Protein AF-A0A386CAC8-F1 (afdb_monomer_lite)

Radius of gyration: 13.29 Å; chains: 1; bounding box: 33×25×31 Å

pLDDT: mean 84.54, std 8.79, range [47.44, 94.0]

Sequence (69 aa):
MVGTPADVADQLEAYFDFVGGDGFMLSPIYCPGAIEEFVDLVVPELQRRGRFRREYAGKTQREHLDQDF

Secondary structure (DSSP, 8-state):
--S-HHHHHHHHHHHHHHH--S------SSTTTHHHHHHHHHHHHHHHTTSS-SS--SSSHHHHTT---

Structure (mmCIF, N/CA/C/O backbone):
data_AF-A0A386CAC8-F1
#
_entry.id   AF-A0A386CAC8-F1
#
loop_
_atom_site.group_PDB
_atom_site.id
_atom_site.type_symbol
_atom_site.label_atom_id
_atom_site.label_alt_id
_atom_site.label_comp_id
_atom_site.label_asym_id
_atom_site.label_entity_id
_atom_site.label_seq_id
_atom_site.pdbx_PDB_ins_code
_atom_site.Cartn_x
_atom_site.Cartn_y
_atom_site.Cartn_z
_atom_site.occupancy
_atom_site.B_iso_or_equiv
_atom_site.auth_seq_id
_atom_site.auth_comp_id
_atom_site.auth_asym_id
_atom_site.auth_atom_id
_atom_site.pdbx_PDB_model_num
ATOM 1 N N . MET A 1 1 ? 5.477 -9.552 -6.437 1.00 61.91 1 MET A N 1
ATOM 2 C CA . MET A 1 1 ? 4.686 -9.034 -7.575 1.00 61.91 1 MET A CA 1
ATOM 3 C C . MET A 1 1 ? 5.568 -8.026 -8.288 1.00 61.91 1 MET A C 1
ATOM 5 O O . MET A 1 1 ? 6.195 -7.238 -7.594 1.00 61.91 1 MET A O 1
ATOM 9 N N . VAL A 1 2 ? 5.705 -8.096 -9.611 1.00 70.19 2 VAL A N 1
ATOM 10 C CA . VAL A 1 2 ? 6.519 -7.151 -10.399 1.00 70.19 2 VAL A CA 1
ATOM 11 C C . VAL A 1 2 ? 5.697 -6.776 -11.628 1.00 70.19 2 VAL A C 1
ATOM 13 O O . VAL A 1 2 ? 5.219 -7.674 -12.316 1.00 70.19 2 VAL A O 1
ATOM 16 N N . GLY A 1 3 ? 5.488 -5.484 -11.872 1.00 80.06 3 GLY A N 1
ATOM 17 C CA . GLY A 1 3 ? 4.634 -4.991 -12.955 1.00 80.06 3 GLY A CA 1
ATOM 18 C C . GLY A 1 3 ? 4.378 -3.489 -12.845 1.00 80.06 3 GLY A C 1
ATOM 19 O O . GLY A 1 3 ? 4.922 -2.831 -11.957 1.00 80.06 3 GLY A O 1
ATOM 20 N N . THR A 1 4 ? 3.558 -2.944 -13.745 1.00 86.38 4 THR A N 1
ATOM 21 C CA . THR A 1 4 ? 3.076 -1.560 -13.630 1.00 86.38 4 THR A CA 1
ATOM 22 C C . THR A 1 4 ? 2.133 -1.417 -12.425 1.00 86.38 4 THR A C 1
ATOM 24 O O . THR A 1 4 ? 1.622 -2.422 -11.923 1.00 86.38 4 THR A O 1
ATOM 27 N N . PRO A 1 5 ? 1.841 -0.193 -11.948 1.00 81.44 5 PRO A N 1
ATOM 28 C CA . PRO A 1 5 ? 0.918 -0.009 -10.826 1.00 81.44 5 PRO A CA 1
ATOM 29 C C . PRO A 1 5 ? -0.476 -0.596 -11.091 1.00 81.44 5 PRO A C 1
ATOM 31 O O . PRO A 1 5 ? -1.094 -1.144 -10.181 1.00 81.44 5 PRO A O 1
ATOM 34 N N . ALA A 1 6 ? -0.932 -0.552 -12.349 1.00 84.25 6 ALA A N 1
ATOM 35 C CA . ALA A 1 6 ? -2.177 -1.179 -12.778 1.00 84.25 6 ALA A CA 1
ATOM 36 C C . ALA A 1 6 ? -2.105 -2.710 -12.690 1.00 84.25 6 ALA A C 1
ATOM 38 O O . ALA A 1 6 ? -3.003 -3.311 -12.111 1.00 84.25 6 ALA A O 1
ATOM 39 N N . ASP A 1 7 ? -1.013 -3.329 -13.158 1.00 87.12 7 ASP A N 1
ATOM 40 C CA . ASP A 1 7 ? -0.836 -4.788 -13.075 1.00 87.12 7 ASP A CA 1
ATOM 41 C C . ASP A 1 7 ? -0.806 -5.275 -11.619 1.00 87.12 7 ASP A C 1
ATOM 43 O O . ASP A 1 7 ? -1.294 -6.361 -11.300 1.00 87.12 7 ASP A O 1
ATOM 47 N N . VAL A 1 8 ? -0.205 -4.485 -10.723 1.00 87.00 8 VAL A N 1
ATOM 48 C CA . VAL A 1 8 ? -0.167 -4.792 -9.289 1.00 87.00 8 VAL A CA 1
ATOM 49 C C . VAL A 1 8 ? -1.562 -4.660 -8.679 1.00 87.00 8 VAL A C 1
ATOM 51 O O . VAL A 1 8 ? -1.974 -5.560 -7.949 1.00 87.00 8 VAL A O 1
ATOM 54 N N . ALA A 1 9 ? -2.306 -3.596 -8.998 1.00 86.88 9 ALA A N 1
ATOM 55 C CA . ALA A 1 9 ? -3.683 -3.421 -8.539 1.00 86.88 9 ALA A CA 1
ATOM 56 C C . ALA A 1 9 ? -4.610 -4.541 -9.047 1.00 86.88 9 ALA A C 1
ATOM 58 O O . ALA A 1 9 ? -5.360 -5.102 -8.251 1.00 86.88 9 ALA A O 1
ATOM 59 N N . ASP A 1 10 ? -4.498 -4.929 -10.322 1.00 88.81 10 ASP A N 1
ATOM 60 C CA . ASP A 1 10 ? -5.257 -6.037 -10.922 1.00 88.81 10 ASP A CA 1
ATOM 61 C C . ASP A 1 10 ? -5.000 -7.355 -10.183 1.00 88.81 10 ASP A C 1
ATOM 63 O O . ASP A 1 10 ? -5.930 -8.091 -9.854 1.00 88.81 10 ASP A O 1
ATOM 67 N N . GLN A 1 11 ? -3.734 -7.656 -9.879 1.00 87.19 11 GLN A N 1
ATOM 68 C CA . GLN A 1 11 ? -3.392 -8.863 -9.133 1.00 87.19 11 GLN A CA 1
ATOM 69 C C . GLN A 1 11 ? -3.915 -8.817 -7.692 1.00 87.19 11 GLN A C 1
ATOM 71 O O . GLN A 1 11 ? -4.414 -9.828 -7.206 1.00 87.19 11 GLN A O 1
ATOM 76 N N . LEU A 1 12 ? -3.815 -7.672 -7.003 1.00 86.56 12 LEU A N 1
ATOM 77 C CA . LEU A 1 12 ? -4.350 -7.519 -5.643 1.00 86.56 12 LEU A CA 1
ATOM 78 C C . LEU A 1 12 ? -5.869 -7.725 -5.613 1.00 86.56 12 LEU A C 1
ATOM 80 O O . LEU A 1 12 ? -6.364 -8.432 -4.740 1.00 86.56 12 LEU A O 1
ATOM 84 N N . GLU A 1 13 ? -6.596 -7.169 -6.583 1.00 86.25 13 GLU A N 1
ATOM 85 C CA . GLU A 1 13 ? -8.040 -7.380 -6.729 1.00 86.25 13 GLU A CA 1
ATOM 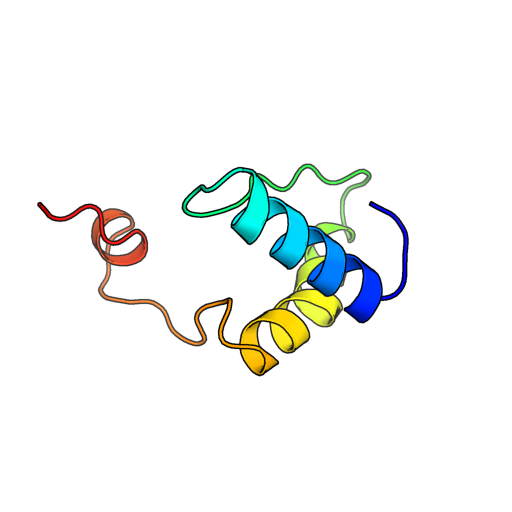86 C C . GLU A 1 13 ? -8.375 -8.846 -7.005 1.00 86.25 13 GLU A C 1
ATOM 88 O O . GLU A 1 13 ? -9.238 -9.408 -6.335 1.00 86.25 13 GLU A O 1
ATOM 93 N N . ALA A 1 14 ? -7.646 -9.496 -7.915 1.00 87.06 14 ALA A N 1
ATOM 94 C CA . ALA A 1 14 ? -7.843 -10.911 -8.207 1.00 87.06 14 ALA A CA 1
ATOM 95 C C . ALA A 1 14 ? -7.613 -11.798 -6.972 1.00 87.06 14 ALA A C 1
ATOM 97 O O . ALA A 1 14 ? -8.386 -12.723 -6.727 1.00 87.06 14 ALA A O 1
ATOM 98 N N . TYR A 1 15 ? -6.582 -11.516 -6.166 1.00 84.62 15 TYR A N 1
ATOM 99 C CA . TYR A 1 15 ? -6.353 -12.244 -4.917 1.00 84.62 15 TYR A CA 1
ATOM 100 C C . TYR A 1 15 ? -7.453 -11.991 -3.891 1.00 84.62 15 TY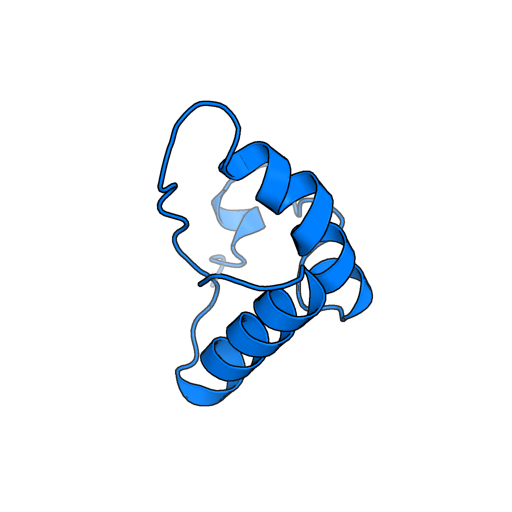R A C 1
ATOM 102 O O . TYR A 1 15 ? -7.898 -12.939 -3.248 1.00 84.62 15 TYR A O 1
ATOM 110 N N . PHE A 1 16 ? -7.902 -10.743 -3.755 1.00 83.12 16 PHE A N 1
ATOM 111 C CA . PHE A 1 16 ? -8.977 -10.383 -2.836 1.00 83.12 16 PHE A CA 1
ATOM 112 C C . PHE A 1 16 ? -10.280 -11.105 -3.195 1.00 83.12 16 PHE A C 1
ATOM 114 O O . PHE A 1 16 ? -10.895 -11.737 -2.339 1.00 83.12 16 PHE A O 1
ATOM 121 N N . ASP A 1 17 ? -10.658 -11.075 -4.474 1.00 83.69 17 ASP A N 1
ATOM 122 C CA . ASP A 1 17 ? -11.899 -11.676 -4.960 1.00 83.69 17 ASP A CA 1
ATOM 123 C C . ASP A 1 17 ? -11.841 -13.220 -4.954 1.00 83.69 17 ASP A C 1
ATOM 125 O O . ASP A 1 17 ? -12.874 -13.872 -4.804 1.00 83.69 17 ASP A O 1
ATOM 129 N N . PHE A 1 18 ? -10.651 -13.826 -5.090 1.00 81.25 18 PHE A N 1
ATOM 130 C CA . PHE A 1 18 ? -10.488 -15.286 -5.113 1.00 81.25 18 PHE A CA 1
ATOM 131 C C . PHE A 1 18 ? -10.294 -15.919 -3.728 1.00 81.25 18 PHE A C 1
ATOM 133 O O . PHE A 1 18 ? -10.884 -16.957 -3.436 1.00 81.25 18 PHE A O 1
ATOM 140 N N . VAL A 1 19 ? -9.428 -15.340 -2.893 1.00 73.75 19 VAL A N 1
ATOM 141 C CA . VAL A 1 19 ? -9.041 -15.914 -1.590 1.00 73.75 19 VAL A CA 1
ATOM 142 C C . VAL A 1 19 ? -9.950 -15.407 -0.470 1.00 73.75 19 VAL A C 1
ATOM 144 O O . VAL A 1 19 ? -10.165 -16.114 0.515 1.00 73.75 19 VAL A O 1
ATOM 147 N N . GLY A 1 20 ? -10.505 -14.202 -0.627 1.00 67.94 20 GLY A N 1
ATOM 148 C CA . GLY A 1 20 ? -11.110 -13.457 0.469 1.00 67.94 20 GLY A CA 1
ATOM 149 C C . GLY A 1 20 ? -10.063 -12.938 1.464 1.00 67.94 20 GLY A C 1
ATOM 150 O O . GLY A 1 20 ? -8.909 -13.369 1.482 1.00 67.94 20 GLY A O 1
ATOM 151 N N . GLY A 1 21 ? -10.470 -11.985 2.298 1.00 73.50 21 GLY A N 1
ATOM 152 C CA . GLY A 1 21 ? -9.636 -11.368 3.332 1.00 73.50 21 GLY A CA 1
ATOM 153 C C . GLY A 1 21 ? -9.924 -9.877 3.463 1.00 73.50 21 GLY A C 1
ATOM 154 O O . GLY A 1 21 ? -10.488 -9.283 2.557 1.00 73.50 21 GLY A O 1
ATOM 155 N N . ASP A 1 22 ? -9.530 -9.268 4.580 1.00 78.69 22 ASP A N 1
ATOM 156 C CA . ASP A 1 22 ? -9.792 -7.844 4.860 1.00 78.69 22 ASP A CA 1
ATOM 157 C C . ASP A 1 22 ? -8.600 -6.933 4.503 1.00 78.69 22 ASP A C 1
ATOM 159 O O . ASP A 1 22 ? -8.647 -5.714 4.670 1.00 78.69 22 ASP A O 1
ATOM 163 N N . GLY A 1 23 ? -7.499 -7.509 4.007 1.00 83.44 23 GLY A N 1
ATOM 164 C CA . GLY A 1 23 ? -6.305 -6.762 3.622 1.00 83.44 23 GLY A CA 1
ATOM 165 C C . GLY A 1 23 ? -5.081 -7.634 3.348 1.00 83.44 23 GLY A C 1
ATOM 166 O O . GLY A 1 23 ? -5.142 -8.862 3.369 1.00 83.44 23 GLY A O 1
ATOM 167 N N . PHE A 1 24 ? -3.946 -6.975 3.109 1.00 84.88 24 PHE A N 1
ATOM 168 C CA . PHE A 1 24 ? -2.671 -7.614 2.781 1.00 84.88 24 PHE A CA 1
ATOM 169 C C . PHE A 1 24 ? -1.566 -7.200 3.753 1.00 84.88 24 PHE A C 1
ATOM 171 O O . PHE A 1 24 ? -1.487 -6.047 4.178 1.00 84.88 24 PHE A O 1
ATOM 178 N N . MET A 1 25 ? -0.660 -8.133 4.046 1.00 86.81 25 MET A N 1
ATOM 179 C CA . MET A 1 25 ? 0.614 -7.829 4.693 1.00 86.81 25 MET A CA 1
ATOM 180 C C . MET A 1 25 ? 1.653 -7.502 3.615 1.00 86.81 25 MET A C 1
ATOM 182 O O . MET A 1 25 ? 1.969 -8.350 2.781 1.00 86.81 25 MET A O 1
ATOM 186 N N . LEU A 1 26 ? 2.203 -6.287 3.637 1.00 86.75 26 LEU A N 1
ATOM 187 C CA . LEU A 1 26 ? 3.276 -5.885 2.726 1.00 86.75 26 LEU A CA 1
ATOM 188 C C . LEU A 1 26 ? 4.641 -6.262 3.314 1.00 86.75 26 LEU A C 1
ATOM 190 O O . LEU A 1 26 ? 4.980 -5.854 4.424 1.00 86.75 26 LEU A O 1
ATOM 194 N N . SER A 1 27 ? 5.433 -7.014 2.550 1.00 87.81 27 SER A N 1
ATOM 195 C CA . SER A 1 27 ? 6.825 -7.339 2.874 1.00 87.81 27 SER A CA 1
ATOM 196 C C . SER A 1 27 ? 7.739 -6.715 1.813 1.00 87.81 27 SER A C 1
ATOM 198 O O . SER A 1 27 ? 7.734 -7.176 0.668 1.00 87.81 27 SER A O 1
ATOM 200 N N . PRO A 1 28 ? 8.465 -5.629 2.137 1.00 84.81 28 PRO A N 1
ATOM 201 C CA . PRO A 1 28 ? 9.305 -4.942 1.167 1.00 84.81 28 PRO A CA 1
ATOM 202 C C . PRO A 1 28 ? 10.533 -5.783 0.809 1.00 84.81 28 PRO A C 1
ATOM 204 O O . PRO A 1 28 ? 11.152 -6.414 1.663 1.00 84.81 28 PRO A O 1
ATOM 207 N N . ILE A 1 29 ? 10.911 -5.749 -0.468 1.00 87.56 29 ILE A N 1
ATOM 208 C CA . ILE A 1 29 ? 12.111 -6.430 -0.979 1.00 87.56 29 ILE A CA 1
ATOM 209 C C . ILE A 1 29 ? 13.408 -5.645 -0.712 1.00 87.56 29 ILE A C 1
ATOM 211 O O . ILE A 1 29 ? 14.491 -6.222 -0.774 1.00 87.56 29 ILE A O 1
ATOM 215 N N . TYR A 1 30 ? 13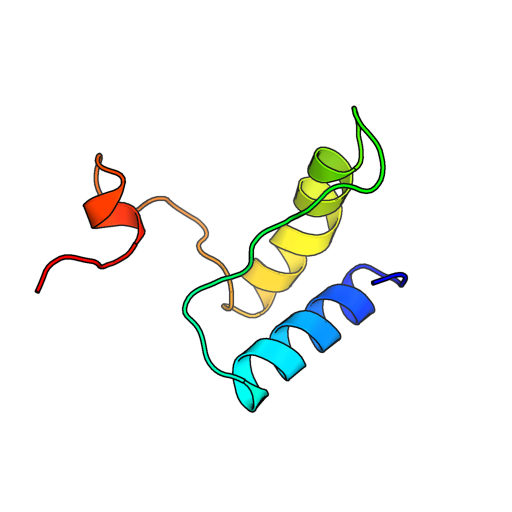.309 -4.348 -0.406 1.00 88.31 30 TYR A N 1
ATOM 216 C CA . TYR A 1 30 ? 14.415 -3.492 0.034 1.00 88.31 30 TYR A CA 1
ATOM 217 C C . TYR A 1 30 ? 13.896 -2.328 0.885 1.00 88.31 30 TYR A C 1
ATOM 219 O O . TYR A 1 30 ? 12.740 -1.927 0.761 1.00 88.31 30 TYR A O 1
ATOM 227 N N . CYS A 1 31 ? 14.772 -1.766 1.721 1.00 83.94 31 CYS A N 1
ATOM 228 C CA . CYS A 1 31 ? 14.492 -0.567 2.510 1.00 83.94 31 CYS A CA 1
ATOM 229 C C . CYS A 1 31 ? 15.704 0.380 2.500 1.00 83.94 31 CYS A C 1
ATOM 231 O O . CYS A 1 31 ? 16.833 -0.107 2.626 1.00 83.94 31 CYS A O 1
ATOM 233 N N . PRO A 1 32 ? 15.494 1.711 2.439 1.00 86.12 32 PRO A N 1
ATOM 234 C CA . PRO A 1 32 ? 14.210 2.421 2.273 1.00 86.12 32 PRO A CA 1
ATOM 235 C C . PRO A 1 32 ? 13.725 2.452 0.805 1.00 86.12 32 PRO A C 1
ATOM 237 O O . PRO A 1 32 ? 14.500 2.132 -0.093 1.00 86.12 32 PRO A O 1
ATOM 240 N N . GLY A 1 33 ? 12.471 2.846 0.548 1.00 88.50 33 GLY A N 1
ATOM 241 C CA . GLY A 1 33 ? 11.960 3.178 -0.793 1.00 88.50 33 GLY A CA 1
ATOM 242 C C . GLY A 1 33 ? 10.832 2.277 -1.303 1.00 88.50 33 GLY A C 1
ATOM 243 O O . GLY A 1 33 ? 9.888 2.765 -1.918 1.00 88.50 33 GLY A O 1
ATOM 244 N N . ALA A 1 34 ? 10.880 0.970 -1.028 1.00 88.38 34 ALA A N 1
ATOM 245 C CA . ALA A 1 34 ? 9.900 0.038 -1.594 1.00 88.38 34 ALA A CA 1
ATOM 246 C C . ALA A 1 34 ? 8.462 0.297 -1.107 1.00 88.38 34 ALA A C 1
ATOM 248 O O . ALA A 1 34 ? 7.502 0.045 -1.834 1.00 88.38 34 ALA A O 1
ATOM 249 N N . ILE A 1 35 ? 8.301 0.781 0.129 1.00 89.94 35 ILE A N 1
ATOM 250 C CA . ILE A 1 35 ? 6.980 1.111 0.675 1.00 89.94 35 ILE A CA 1
ATOM 251 C C . ILE A 1 35 ? 6.502 2.451 0.120 1.00 89.94 35 ILE A C 1
ATOM 253 O O . ILE A 1 35 ? 5.334 2.577 -0.231 1.00 89.94 35 ILE A O 1
ATOM 257 N N . GLU A 1 36 ? 7.397 3.425 -0.003 1.00 92.75 36 GLU A N 1
ATOM 258 C CA . GLU A 1 36 ? 7.118 4.736 -0.576 1.00 92.75 36 GLU A CA 1
ATOM 259 C C . GLU A 1 36 ? 6.643 4.610 -2.028 1.00 92.75 36 GLU A C 1
ATOM 261 O O . GLU A 1 36 ? 5.588 5.131 -2.370 1.00 92.75 36 GLU A O 1
ATOM 266 N N . GLU A 1 37 ? 7.327 3.813 -2.852 1.00 90.94 37 GLU A N 1
ATOM 267 C CA . GLU A 1 37 ? 6.908 3.543 -4.233 1.00 90.94 37 GLU A CA 1
ATOM 268 C C . GLU A 1 37 ? 5.528 2.877 -4.306 1.00 90.94 37 GLU A C 1
ATOM 270 O O . GLU A 1 37 ? 4.710 3.220 -5.160 1.00 90.94 37 GLU A O 1
ATOM 275 N N . PHE A 1 38 ? 5.231 1.944 -3.395 1.00 90.12 38 PHE A N 1
ATOM 276 C CA . PHE A 1 38 ? 3.907 1.329 -3.328 1.00 90.12 38 PHE A CA 1
ATOM 277 C C . PHE A 1 38 ? 2.825 2.358 -2.974 1.00 90.12 38 PHE A C 1
ATOM 279 O O . PHE A 1 38 ? 1.754 2.373 -3.586 1.00 90.12 38 PHE A O 1
ATOM 286 N N . VAL A 1 39 ? 3.103 3.226 -1.999 1.00 92.00 39 VAL A N 1
ATOM 287 C CA . VAL A 1 39 ? 2.181 4.284 -1.572 1.00 92.00 39 VAL A CA 1
ATOM 288 C C . VAL A 1 39 ? 1.966 5.311 -2.682 1.00 92.00 39 VAL A C 1
ATOM 290 O O . VAL A 1 39 ? 0.827 5.688 -2.929 1.00 92.00 39 VAL A O 1
ATOM 293 N N . ASP A 1 40 ? 3.012 5.720 -3.391 1.00 93.69 40 ASP A N 1
ATOM 294 C CA . ASP A 1 40 ? 2.911 6.761 -4.415 1.00 93.69 40 ASP A CA 1
ATOM 295 C C . ASP A 1 40 ? 2.278 6.255 -5.716 1.00 93.69 40 ASP A C 1
ATOM 297 O O . ASP A 1 40 ? 1.617 7.016 -6.425 1.00 93.69 40 ASP A O 1
ATOM 301 N N . LEU A 1 41 ? 2.457 4.970 -6.042 1.00 92.12 41 LEU A N 1
ATOM 302 C CA . LEU A 1 41 ? 2.034 4.416 -7.328 1.00 92.12 41 LEU A CA 1
ATOM 303 C C . LEU A 1 41 ? 0.775 3.548 -7.239 1.00 92.12 41 LEU A C 1
ATOM 305 O O . LEU A 1 41 ? -0.110 3.665 -8.086 1.00 92.12 41 LEU A O 1
ATOM 309 N N . VAL A 1 42 ? 0.675 2.665 -6.241 1.00 91.38 42 VAL A N 1
ATOM 310 C CA . VAL A 1 42 ? -0.380 1.636 -6.182 1.00 91.38 42 VAL A CA 1
ATOM 311 C C . VAL A 1 42 ? -1.592 2.111 -5.382 1.00 91.38 42 VAL A C 1
ATOM 313 O O . VAL A 1 42 ? -2.730 1.876 -5.791 1.00 91.38 42 VAL A O 1
ATOM 316 N N . VAL A 1 43 ? -1.386 2.819 -4.265 1.00 92.62 43 VAL A N 1
ATOM 317 C CA . VAL A 1 43 ? -2.498 3.304 -3.423 1.00 92.62 43 VAL A CA 1
ATOM 318 C C . VAL A 1 43 ? -3.475 4.211 -4.191 1.00 92.62 43 VAL A C 1
ATOM 320 O O . VAL A 1 43 ? -4.681 3.979 -4.062 1.00 92.62 43 VAL A O 1
ATOM 323 N N . PRO A 1 44 ? -3.038 5.176 -5.029 1.00 94.00 44 PRO A N 1
ATOM 324 C CA . PRO A 1 44 ? -3.963 5.999 -5.808 1.00 94.00 44 PRO A CA 1
ATOM 325 C C . PRO A 1 44 ? -4.830 5.177 -6.765 1.00 94.00 44 PRO A C 1
ATOM 327 O O . PRO A 1 44 ? -6.013 5.474 -6.939 1.00 94.00 44 PRO A O 1
ATOM 330 N N . GLU A 1 45 ? -4.275 4.115 -7.350 1.00 93.25 45 GLU A N 1
ATOM 331 C CA . GLU A 1 45 ? -5.011 3.236 -8.257 1.00 93.25 45 GLU A CA 1
ATOM 332 C C . GLU A 1 45 ? -6.064 2.416 -7.501 1.00 93.25 45 GLU A C 1
ATOM 334 O O . GLU A 1 45 ? -7.229 2.389 -7.902 1.00 93.25 45 GLU A O 1
ATOM 339 N N . LEU A 1 46 ? -5.716 1.843 -6.344 1.00 90.12 46 LEU A N 1
ATOM 340 C CA . LEU A 1 46 ? -6.683 1.136 -5.493 1.00 90.12 46 LEU A CA 1
ATOM 341 C C . LEU A 1 46 ? -7.797 2.070 -4.982 1.00 90.12 46 LEU A C 1
ATOM 343 O O . LEU A 1 46 ? -8.968 1.687 -4.937 1.00 90.12 46 LEU A O 1
ATOM 347 N N . GLN A 1 47 ? -7.469 3.323 -4.650 1.00 92.75 47 GLN A N 1
ATOM 348 C CA . GLN A 1 47 ? -8.452 4.346 -4.272 1.00 92.75 47 GLN A CA 1
ATOM 349 C C . GLN A 1 47 ? -9.343 4.784 -5.442 1.00 92.75 47 GLN A C 1
ATOM 351 O O . GLN A 1 47 ? -10.513 5.125 -5.229 1.00 92.75 47 GLN A O 1
ATOM 356 N N . ARG A 1 48 ? -8.819 4.810 -6.674 1.00 91.75 48 ARG A N 1
ATOM 357 C CA . ARG A 1 48 ? -9.598 5.090 -7.892 1.00 91.75 48 ARG A CA 1
ATOM 358 C C . ARG A 1 48 ? -10.636 3.999 -8.140 1.00 91.75 48 ARG A C 1
ATOM 360 O O . ARG A 1 48 ? -11.745 4.308 -8.564 1.00 91.75 48 ARG A O 1
ATOM 367 N N . ARG A 1 49 ? -10.287 2.752 -7.826 1.00 90.88 49 ARG A N 1
ATOM 368 C CA . ARG A 1 49 ? -11.151 1.572 -7.969 1.00 90.88 49 ARG A CA 1
ATOM 369 C C . ARG A 1 49 ? -12.087 1.328 -6.783 1.00 90.88 49 ARG A C 1
ATOM 371 O O . ARG A 1 49 ? -12.909 0.423 -6.834 1.00 90.88 49 ARG A O 1
ATOM 378 N N . GLY A 1 50 ? -11.987 2.129 -5.720 1.00 90.12 50 GLY A N 1
ATOM 379 C CA . GLY A 1 50 ? -12.819 1.976 -4.523 1.00 90.12 50 GLY A CA 1
ATOM 380 C C . GLY A 1 50 ? -12.447 0.772 -3.651 1.00 90.12 50 GLY A C 1
ATOM 381 O O . GLY A 1 50 ? -13.242 0.370 -2.810 1.00 90.12 50 GLY A O 1
ATOM 382 N N . ARG A 1 51 ? -11.246 0.207 -3.830 1.00 87.94 51 ARG A N 1
ATOM 383 C CA . ARG A 1 51 ? -10.730 -0.932 -3.050 1.00 87.94 51 ARG A CA 1
ATOM 384 C C . ARG A 1 51 ? -9.867 -0.517 -1.858 1.00 87.94 51 ARG A C 1
ATOM 386 O O . ARG A 1 51 ? -9.449 -1.366 -1.081 1.00 87.94 51 ARG A O 1
ATOM 393 N N . PHE A 1 52 ? -9.581 0.775 -1.709 1.00 89.19 52 PHE A N 1
ATOM 394 C CA . PHE A 1 52 ? -8.813 1.298 -0.582 1.00 89.19 52 PHE A CA 1
ATOM 395 C C . PHE A 1 52 ? -9.411 2.597 -0.049 1.00 89.19 52 PHE A C 1
ATOM 397 O O . PHE A 1 52 ? -9.913 3.432 -0.809 1.00 89.19 52 PHE A O 1
ATOM 404 N N . ARG A 1 53 ? -9.337 2.777 1.273 1.00 88.94 53 ARG A N 1
ATOM 405 C CA . ARG A 1 53 ? -9.857 3.966 1.957 1.00 88.94 53 ARG A CA 1
ATOM 406 C C . ARG A 1 53 ? -9.112 5.237 1.542 1.00 88.94 53 ARG A C 1
ATOM 408 O O . ARG A 1 53 ? -7.912 5.215 1.263 1.00 88.94 53 ARG A O 1
ATOM 415 N N . ARG A 1 54 ? -9.822 6.366 1.552 1.00 90.94 54 ARG A N 1
ATOM 416 C CA . ARG A 1 54 ? -9.250 7.706 1.313 1.00 90.94 54 ARG A CA 1
ATOM 417 C C . ARG A 1 54 ? -8.988 8.480 2.598 1.00 90.94 54 ARG A C 1
ATOM 419 O O . ARG A 1 54 ? -8.126 9.347 2.624 1.00 90.94 54 ARG A O 1
ATOM 426 N N . GLU A 1 55 ? -9.699 8.122 3.658 1.00 90.06 55 GLU A N 1
ATOM 427 C CA . GLU A 1 55 ? -9.609 8.740 4.973 1.00 90.06 55 GLU A CA 1
ATOM 428 C C . GLU A 1 55 ? -9.675 7.652 6.048 1.00 90.06 55 GLU A C 1
ATOM 430 O O . GLU A 1 55 ? -10.133 6.533 5.805 1.00 90.06 55 GLU A O 1
ATOM 435 N N . TYR A 1 56 ? -9.175 7.974 7.234 1.00 87.56 56 TYR A N 1
ATOM 436 C CA . TYR A 1 56 ? -9.203 7.093 8.394 1.00 87.56 56 TYR A CA 1
ATOM 437 C C . TYR A 1 56 ? -10.537 7.229 9.146 1.00 87.56 56 TYR A C 1
ATOM 439 O O . TYR A 1 56 ? -11.007 8.343 9.366 1.00 87.56 56 TYR A O 1
ATOM 447 N N . ALA A 1 57 ? -11.121 6.110 9.582 1.00 80.81 57 ALA A N 1
ATOM 448 C CA . ALA A 1 57 ? -12.351 6.080 10.379 1.00 80.81 57 ALA A CA 1
ATOM 449 C C . ALA A 1 57 ? -12.072 6.097 11.898 1.00 80.81 57 ALA A C 1
ATOM 451 O O . ALA A 1 57 ? -11.402 5.223 12.426 1.00 80.81 57 ALA A O 1
ATOM 452 N N . GLY A 1 58 ? -12.578 7.075 12.647 1.00 85.38 58 GLY A N 1
ATOM 453 C CA . GLY A 1 58 ? -12.330 7.126 14.097 1.00 85.38 58 GLY A CA 1
ATOM 454 C C . GLY A 1 58 ? -10.859 7.389 14.465 1.00 85.38 58 GLY A C 1
ATOM 455 O O . GLY A 1 58 ? -10.075 7.915 13.669 1.00 85.38 58 GLY A O 1
ATOM 456 N N . LYS A 1 59 ? -10.485 7.094 15.713 1.00 89.44 59 LYS A N 1
ATOM 457 C CA . LYS A 1 59 ? -9.205 7.493 16.334 1.00 89.44 59 LYS A CA 1
ATOM 458 C C . LYS A 1 59 ? -8.331 6.321 16.776 1.00 89.44 59 LYS A C 1
ATOM 460 O O . LYS A 1 59 ? -7.170 6.529 17.124 1.00 89.44 59 LYS A O 1
ATOM 465 N N . THR A 1 60 ? -8.874 5.115 16.798 1.00 90.25 60 THR A N 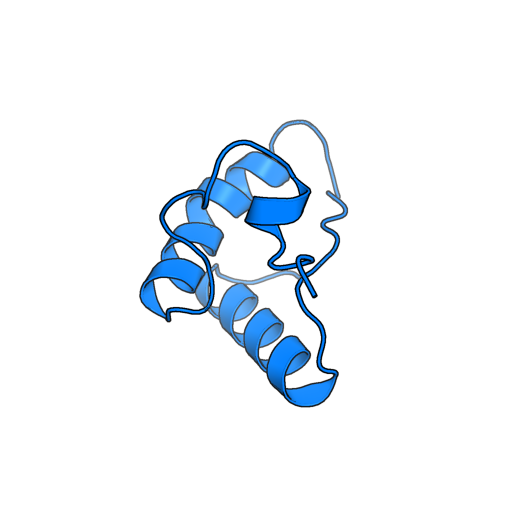1
ATOM 466 C CA . THR A 1 60 ? -8.218 3.903 17.277 1.00 90.25 60 THR A CA 1
ATOM 467 C C . THR A 1 60 ? -8.044 2.907 16.142 1.00 90.25 60 THR A C 1
ATOM 469 O O . THR A 1 60 ? -8.794 2.896 15.172 1.00 90.25 60 THR A O 1
ATOM 472 N N . GLN A 1 61 ? -7.058 2.021 16.285 1.00 86.25 61 GLN A N 1
ATOM 473 C CA . GLN A 1 61 ? -6.827 0.957 15.308 1.00 86.25 61 GLN A CA 1
ATOM 474 C C . GLN A 1 61 ? -8.066 0.063 15.122 1.00 86.25 61 GLN A C 1
ATOM 476 O O . GLN A 1 61 ? -8.326 -0.383 14.011 1.00 86.25 61 GLN A O 1
ATOM 481 N N . ARG A 1 62 ? -8.844 -0.166 16.186 1.00 86.44 62 ARG A N 1
ATOM 482 C CA . ARG A 1 62 ? -10.066 -0.973 16.114 1.00 86.44 62 ARG A CA 1
ATOM 483 C C . ARG A 1 62 ? -11.113 -0.337 15.196 1.00 86.44 62 ARG A C 1
ATOM 485 O O . ARG A 1 62 ? -11.612 -1.020 14.310 1.00 86.44 62 ARG A O 1
ATOM 492 N N . GLU A 1 63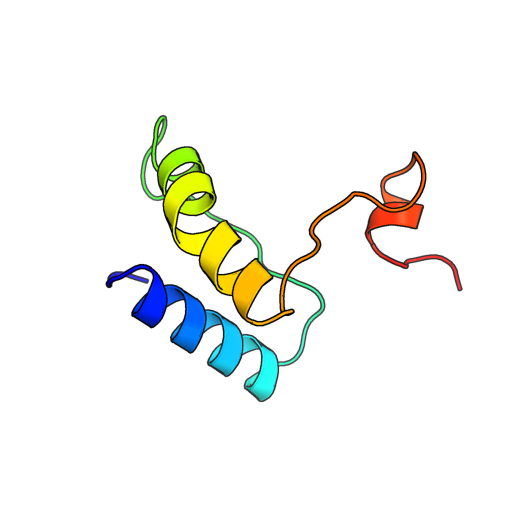 ? -11.345 0.968 15.352 1.00 84.56 63 GLU A N 1
ATOM 493 C CA . GLU A 1 63 ? -12.249 1.749 14.490 1.00 84.56 63 GLU A CA 1
ATOM 494 C C . GLU A 1 63 ? -11.758 1.786 13.031 1.00 84.56 63 GLU A C 1
ATOM 496 O O . GLU A 1 63 ? -12.552 1.874 12.105 1.00 84.56 63 GLU A O 1
ATOM 501 N N . HIS A 1 64 ? -10.443 1.694 12.798 1.00 83.06 64 HIS A N 1
ATOM 502 C CA . HIS A 1 64 ? -9.863 1.670 11.448 1.00 83.06 64 HIS A CA 1
ATOM 503 C C . HIS A 1 64 ? -10.020 0.350 10.701 1.00 83.06 64 HIS A C 1
ATOM 505 O O . HIS A 1 64 ? -9.815 0.352 9.486 1.00 83.06 64 HIS A O 1
ATOM 511 N N . LEU A 1 65 ? -10.267 -0.747 11.412 1.00 81.81 65 LEU A N 1
ATOM 512 C CA . LEU A 1 65 ? -10.337 -2.102 10.862 1.00 81.81 65 LEU A CA 1
ATOM 513 C C . LEU A 1 65 ? -11.758 -2.679 10.925 1.00 81.81 65 LEU A C 1
ATOM 515 O O . LEU A 1 65 ? -11.913 -3.878 10.721 1.00 81.81 65 LEU A O 1
ATOM 519 N N . ASP A 1 66 ? -12.758 -1.850 11.251 1.00 70.19 66 ASP A N 1
ATOM 520 C CA . ASP A 1 66 ? -14.158 -2.249 11.439 1.00 70.19 66 ASP A CA 1
ATOM 521 C C . ASP A 1 66 ? -14.312 -3.485 12.356 1.00 70.19 66 ASP A C 1
ATOM 523 O O . ASP A 1 66 ? -15.163 -4.346 12.149 1.00 70.19 66 ASP A O 1
ATOM 527 N N . GLN A 1 67 ? -13.473 -3.585 13.397 1.00 61.31 67 GLN A N 1
ATOM 528 C CA . GLN A 1 67 ? -13.458 -4.713 14.345 1.00 61.31 67 GLN A CA 1
ATOM 529 C C . GLN A 1 67 ? -14.430 -4.543 15.527 1.00 61.31 67 GLN A C 1
ATOM 531 O O . GLN A 1 67 ? -14.315 -5.248 16.534 1.00 61.31 67 GLN A O 1
ATOM 536 N N . ASP A 1 68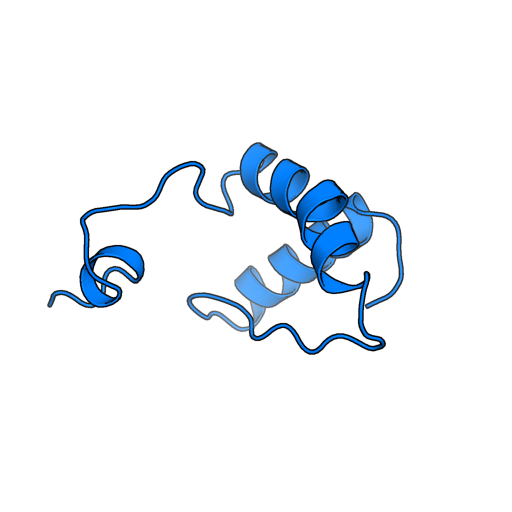 ? -15.369 -3.604 15.433 1.00 58.44 68 ASP A N 1
ATOM 537 C CA . ASP A 1 68 ? -16.407 -3.391 16.438 1.00 58.44 68 ASP A CA 1
ATOM 538 C C . ASP A 1 68 ? -17.642 -4.250 16.092 1.00 58.44 68 ASP A C 1
ATOM 540 O O . ASP A 1 68 ? -18.458 -3.874 15.251 1.00 58.44 68 ASP A O 1
ATOM 544 N N . PHE A 1 69 ? -17.747 -5.421 16.735 1.00 47.44 69 PHE A N 1
ATOM 545 C CA . PHE A 1 69 ? -18.945 -6.277 16.776 1.00 47.44 69 PHE A CA 1
ATOM 546 C C . PHE A 1 69 ? -19.729 -6.066 18.075 1.00 47.44 69 PHE A C 1
ATOM 548 O O . PHE A 1 69 ? -19.079 -5.961 19.144 1.00 47.44 69 PHE A O 1
#

Foldseek 3Di:
DDDFLVVVLVVLVVCCVPVNDQDDDDDAPDPDPRVVCCVVGNQVVCVVVVNDDPDAADDDPCRRSVVDD